Protein AF-A0A7X8GPD8-F1 (afdb_monomer)

Mean predicted aligned error: 10.18 Å

pLDDT: mean 72.53, std 18.04, range [39.31, 93.12]

Foldseek 3Di:
DPCVVVVLEAEQCVPHDFFWWWQDPVRRIYTHVDHPVVVVVVPPPPDDDDDDDDDDTPIDGDDD

Sequence (64 aa):
EESKESGLL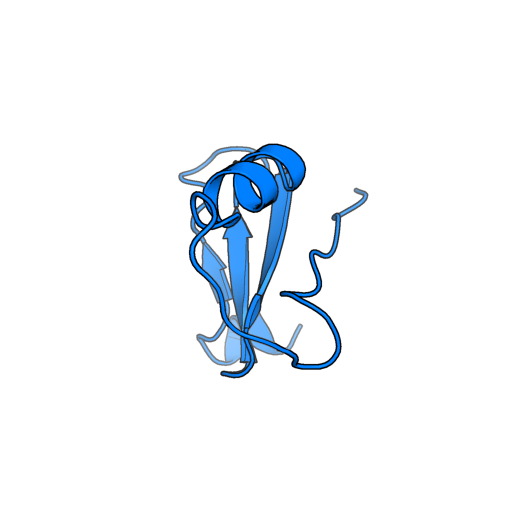IDATQGRKTRAILVMDSRHVILSAIQPETISSRFEPQASAEERDEKGPAFYTVRA

Nearest PDB structures (foldseek):
  7p1w-assembly1_B  TM=9.712E-01  e=2.802E-04  Geobacillus thermodenitrificans NG80-2
  7bm2-assembly1_D  TM=9.619E-01  e=6.320E-04  Geobacillus thermodenitrificans NG80-2
  7bme-assembly1_D  TM=9.505E-01  e=8.870E-04  Geobacillus thermodenitrificans NG80-2
  7bme-assembly1_B  TM=9.622E-01  e=1.016E-03  Geobacillus thermodenitrificans NG80-2
  1ywl-assembly1_A  TM=4.654E-01  e=2.156E+00  Enterococcus faecalis

Structure (mmCIF, N/CA/C/O backbone):
data_AF-A0A7X8GPD8-F1
#
_entry.id   AF-A0A7X8GPD8-F1
#
loop_
_atom_site.group_PDB
_atom_site.id
_atom_site.type_symbol
_atom_site.label_atom_id
_atom_site.label_alt_id
_atom_site.label_comp_id
_atom_site.label_asym_id
_atom_site.label_entity_id
_atom_site.label_seq_id
_atom_site.pdbx_PDB_ins_code
_atom_site.Cartn_x
_atom_site.Cartn_y
_atom_site.Cartn_z
_atom_site.occupancy
_atom_site.B_iso_or_equiv
_atom_site.auth_seq_id
_atom_site.auth_comp_id
_atom_site.auth_asym_id
_atom_site.auth_atom_id
_atom_site.pdbx_PDB_model_num
ATOM 1 N N . GLU A 1 1 ? -16.503 1.035 0.732 1.00 50.22 1 GLU A N 1
ATOM 2 C CA . GLU A 1 1 ? -16.584 0.498 2.109 1.00 50.22 1 GLU A CA 1
ATOM 3 C C . GLU A 1 1 ? -16.437 -1.028 2.173 1.00 50.22 1 GLU A C 1
ATOM 5 O O . 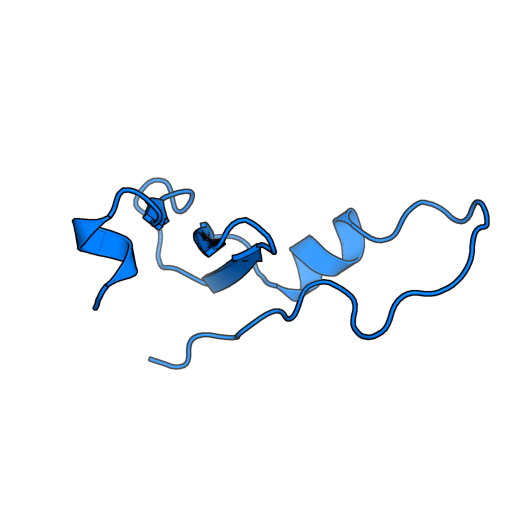GLU A 1 1 ? -15.797 -1.530 3.085 1.00 50.22 1 GLU A O 1
ATOM 10 N N . GLU A 1 2 ? -16.915 -1.751 1.159 1.00 55.47 2 GLU A N 1
ATOM 11 C CA . GLU A 1 2 ? -17.055 -3.219 1.110 1.00 55.47 2 GLU A CA 1
ATOM 12 C C . GLU A 1 2 ? -15.779 -4.056 1.367 1.00 55.47 2 GLU A C 1
ATOM 14 O O . GLU A 1 2 ? -15.851 -5.141 1.941 1.00 55.47 2 GLU A O 1
ATOM 19 N N . SER A 1 3 ? -14.587 -3.569 1.003 1.00 52.97 3 SER A N 1
ATOM 20 C CA . SER A 1 3 ? -13.326 -4.329 1.132 1.00 52.97 3 SER A CA 1
ATOM 21 C C . SER A 1 3 ? -12.861 -4.531 2.582 1.00 52.97 3 SER A C 1
ATOM 23 O O . SER A 1 3 ? -12.152 -5.495 2.866 1.00 52.97 3 SER A O 1
ATOM 25 N N . LYS A 1 4 ? -13.240 -3.630 3.505 1.00 57.16 4 LYS A N 1
ATOM 26 C CA . LYS A 1 4 ? -12.891 -3.740 4.937 1.00 57.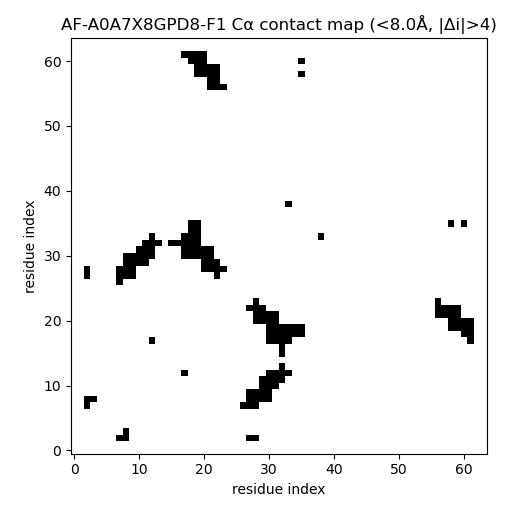16 4 LYS A CA 1
ATOM 27 C C . LYS A 1 4 ? -13.699 -4.827 5.640 1.00 57.16 4 LYS A C 1
ATOM 29 O O . LYS A 1 4 ? -13.162 -5.520 6.493 1.00 57.16 4 LYS A O 1
ATOM 34 N N . GLU A 1 5 ? -14.965 -4.977 5.267 1.00 56.81 5 GLU A N 1
ATOM 35 C CA . GLU A 1 5 ? -15.891 -5.924 5.901 1.00 56.81 5 GLU A CA 1
ATOM 36 C C . GLU A 1 5 ? -15.748 -7.350 5.355 1.00 56.81 5 GLU A C 1
ATOM 38 O O . GLU A 1 5 ? -16.059 -8.313 6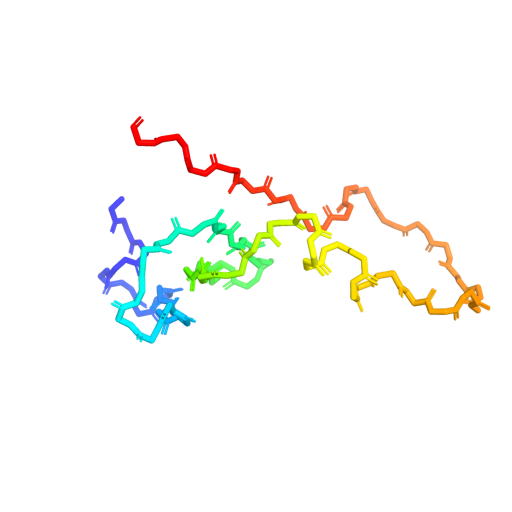.046 1.00 56.81 5 GLU A O 1
ATOM 43 N N . SER A 1 6 ? -15.219 -7.497 4.139 1.00 62.97 6 SER A N 1
ATOM 44 C CA . SER A 1 6 ? -15.055 -8.785 3.451 1.00 62.97 6 SER A CA 1
ATOM 45 C C . SER A 1 6 ? -13.678 -9.441 3.641 1.00 62.97 6 SER A C 1
ATOM 47 O O . SER A 1 6 ? -13.410 -10.480 3.043 1.00 62.97 6 SER A O 1
ATOM 49 N N . GLY A 1 7 ? -12.788 -8.852 4.451 1.00 71.81 7 GLY A N 1
ATOM 50 C CA . GLY A 1 7 ? -11.418 -9.353 4.644 1.00 71.81 7 GLY A CA 1
ATOM 51 C C . GLY A 1 7 ? -10.511 -9.203 3.414 1.00 71.81 7 GLY A C 1
ATOM 52 O O . GLY A 1 7 ? -9.424 -9.770 3.381 1.00 71.81 7 GLY A O 1
ATOM 53 N N . LEU A 1 8 ? -10.943 -8.438 2.405 1.00 82.50 8 LEU A N 1
ATOM 54 C CA . LEU A 1 8 ? -10.217 -8.227 1.148 1.00 82.50 8 LEU A CA 1
ATOM 55 C C . LEU A 1 8 ? -9.219 -7.061 1.223 1.00 82.50 8 LEU A C 1
ATOM 57 O O . LEU A 1 8 ? -8.420 -6.875 0.304 1.00 82.50 8 LEU A O 1
ATOM 61 N N . LEU A 1 9 ? -9.263 -6.260 2.292 1.00 87.31 9 LEU A N 1
ATOM 62 C CA . LEU A 1 9 ? -8.306 -5.189 2.542 1.00 87.31 9 LEU A CA 1
ATOM 63 C C . LEU A 1 9 ? -7.070 -5.723 3.276 1.00 87.31 9 LEU A C 1
ATOM 65 O O . LEU A 1 9 ? -7.157 -6.152 4.424 1.00 87.31 9 LEU A O 1
ATOM 69 N N . ILE A 1 10 ? -5.909 -5.603 2.643 1.00 88.94 10 ILE A N 1
ATOM 70 C CA . ILE A 1 10 ? -4.608 -5.927 3.229 1.00 88.94 10 ILE A CA 1
ATOM 71 C C . ILE A 1 10 ? -3.873 -4.620 3.533 1.00 88.94 10 ILE A C 1
ATOM 73 O O . ILE A 1 10 ? -3.644 -3.799 2.643 1.00 88.94 10 ILE A O 1
ATOM 77 N N . ASP A 1 11 ? -3.468 -4.430 4.788 1.00 91.12 11 ASP A N 1
ATOM 78 C CA . ASP A 1 11 ? -2.635 -3.296 5.187 1.00 91.12 11 ASP A CA 1
ATOM 79 C C . ASP A 1 11 ? -1.144 -3.672 5.161 1.00 91.12 11 ASP A C 1
ATOM 81 O O . ASP A 1 11 ? -0.628 -4.329 6.065 1.00 91.12 11 ASP A O 1
ATOM 85 N N . ALA A 1 12 ? -0.436 -3.232 4.117 1.00 89.94 12 ALA A N 1
ATOM 86 C CA . ALA A 1 12 ? 1.016 -3.344 3.991 1.00 89.94 12 ALA A CA 1
ATOM 87 C C . ALA A 1 12 ? 1.738 -2.012 4.291 1.00 89.94 12 ALA A C 1
ATOM 89 O O . ALA A 1 12 ? 2.905 -1.830 3.933 1.00 89.94 12 ALA A O 1
ATOM 90 N N . THR A 1 13 ? 1.074 -1.057 4.952 1.00 91.56 13 THR A N 1
ATOM 91 C CA . THR A 1 13 ? 1.668 0.243 5.305 1.00 91.56 13 THR A CA 1
ATOM 92 C C . THR A 1 13 ? 2.592 0.172 6.517 1.00 91.56 13 THR A C 1
ATOM 94 O O . THR A 1 13 ? 3.448 1.045 6.676 1.00 91.56 13 THR A O 1
ATOM 97 N N . GLN A 1 14 ? 2.442 -0.861 7.358 1.00 89.25 14 GLN A N 1
ATOM 98 C CA . GLN A 1 14 ? 3.238 -1.067 8.575 1.00 89.25 14 GLN A CA 1
ATOM 99 C C . GLN A 1 14 ? 3.245 0.185 9.480 1.00 89.25 14 GLN A C 1
ATOM 101 O O . GLN A 1 14 ? 4.292 0.613 9.968 1.00 89.25 14 GLN A O 1
ATOM 106 N N . GLY A 1 15 ? 2.081 0.831 9.643 1.00 89.75 15 GLY A N 1
ATOM 107 C CA . GLY A 1 15 ? 1.909 2.028 10.482 1.00 89.75 15 GLY A CA 1
ATOM 108 C C . GLY A 1 15 ? 2.398 3.341 9.858 1.00 89.75 15 GLY A C 1
ATOM 109 O O . GLY A 1 15 ? 2.420 4.377 10.522 1.00 89.75 15 GLY A O 1
ATOM 110 N N . ARG A 1 16 ? 2.806 3.331 8.584 1.00 92.38 16 ARG A N 1
ATOM 111 C CA . ARG A 1 16 ? 3.204 4.534 7.837 1.00 92.38 16 ARG A CA 1
ATOM 112 C C . ARG A 1 16 ? 2.016 5.102 7.058 1.00 92.38 16 ARG A C 1
ATOM 114 O O . ARG A 1 16 ? 1.040 4.416 6.789 1.00 92.38 16 ARG A O 1
ATOM 121 N N . LYS A 1 17 ? 2.122 6.359 6.616 1.00 91.38 17 LYS A N 1
ATOM 122 C CA . LYS A 1 17 ? 1.119 6.960 5.724 1.00 91.38 17 LYS A CA 1
ATOM 123 C C . LYS A 1 17 ? 1.029 6.177 4.406 1.00 91.38 17 LYS A C 1
ATOM 125 O O . LYS A 1 17 ? 2.056 5.960 3.755 1.00 91.38 17 LYS A O 1
ATOM 130 N N . THR A 1 18 ? -0.192 5.830 4.003 1.00 92.75 18 THR A N 1
ATOM 131 C CA . THR A 1 18 ? -0.500 5.238 2.695 1.00 92.75 18 THR A CA 1
ATOM 132 C C . THR A 1 18 ? -0.025 6.153 1.570 1.00 92.75 18 THR A C 1
ATOM 134 O O . THR A 1 18 ? -0.338 7.344 1.547 1.00 92.75 18 THR A O 1
ATOM 137 N N . ARG A 1 19 ? 0.749 5.588 0.643 1.00 91.69 19 ARG A N 1
ATOM 138 C CA . ARG A 1 19 ? 1.295 6.253 -0.548 1.00 91.69 19 ARG A CA 1
ATOM 139 C C . ARG A 1 19 ? 0.793 5.638 -1.855 1.00 91.69 19 ARG A C 1
ATOM 141 O O . ARG A 1 19 ? 0.818 6.322 -2.870 1.00 91.69 19 ARG A O 1
ATOM 148 N N . ALA A 1 20 ? 0.309 4.397 -1.827 1.00 89.31 20 ALA A N 1
ATOM 149 C CA . ALA A 1 20 ? -0.296 3.733 -2.976 1.00 89.31 20 ALA A CA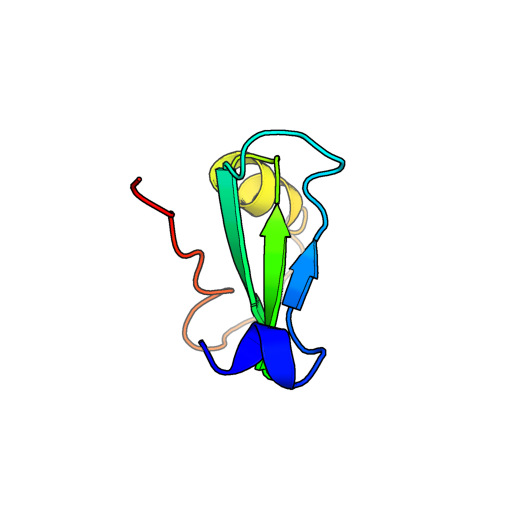 1
ATOM 150 C C . ALA A 1 20 ? -1.397 2.757 -2.539 1.00 89.31 20 ALA A C 1
ATOM 152 O O . ALA A 1 20 ? -1.359 2.232 -1.422 1.00 89.31 20 ALA A O 1
ATOM 153 N N . ILE A 1 21 ? -2.346 2.500 -3.442 1.00 90.06 21 ILE A N 1
ATOM 154 C CA . ILE A 1 21 ? -3.302 1.396 -3.341 1.00 90.06 21 ILE A CA 1
ATOM 155 C C . ILE A 1 21 ? -3.136 0.497 -4.561 1.00 90.06 21 ILE A C 1
ATOM 157 O O . ILE A 1 21 ? -3.117 0.983 -5.693 1.00 90.06 21 ILE A O 1
ATOM 161 N N . LEU A 1 22 ? -3.036 -0.811 -4.322 1.00 86.81 22 LEU A N 1
ATOM 162 C CA . LEU A 1 22 ? -3.046 -1.822 -5.371 1.00 86.81 22 LEU A CA 1
ATOM 163 C C . LEU A 1 22 ? -4.392 -2.538 -5.362 1.00 86.81 22 LEU A C 1
ATOM 165 O O . LEU A 1 22 ? -4.853 -2.978 -4.309 1.00 86.81 22 LEU A O 1
ATOM 169 N N . VAL A 1 23 ? -4.998 -2.656 -6.538 1.00 86.44 23 VAL A N 1
ATOM 170 C CA . VAL A 1 23 ? -6.219 -3.433 -6.749 1.00 86.44 23 VAL A CA 1
ATOM 171 C C . VAL A 1 23 ? -5.837 -4.668 -7.544 1.00 86.44 23 VAL A C 1
ATOM 173 O O . VAL A 1 23 ? -5.256 -4.552 -8.622 1.00 86.44 23 VAL A O 1
ATOM 176 N N . MET A 1 24 ? -6.129 -5.838 -6.989 1.00 82.12 24 MET A N 1
ATOM 177 C CA . MET A 1 24 ? -5.858 -7.116 -7.640 1.00 82.12 24 MET A CA 1
ATOM 178 C C . MET A 1 24 ? -7.117 -7.658 -8.320 1.00 82.12 24 MET A C 1
ATOM 180 O O . MET A 1 24 ? -8.241 -7.370 -7.906 1.00 82.12 24 MET A O 1
ATOM 184 N N . ASP A 1 25 ? -6.920 -8.489 -9.337 1.00 81.50 25 ASP A N 1
ATOM 185 C CA . ASP A 1 25 ? -7.964 -9.252 -10.036 1.00 81.50 25 ASP A CA 1
ATOM 186 C C . ASP A 1 25 ? -8.812 -10.124 -9.090 1.00 81.50 25 ASP A C 1
ATOM 188 O O . ASP A 1 25 ? -10.023 -10.261 -9.249 1.00 81.50 25 ASP A O 1
ATOM 192 N N . SER A 1 26 ? -8.191 -10.621 -8.022 1.00 81.81 26 SER A N 1
ATOM 193 C CA . SER A 1 26 ? -8.805 -11.366 -6.921 1.00 81.81 26 SER A CA 1
ATOM 194 C C . SER A 1 26 ? -9.660 -10.507 -5.980 1.00 81.81 26 SER A C 1
ATOM 196 O O . SER A 1 26 ? -10.077 -10.983 -4.926 1.00 81.81 26 SER A O 1
ATOM 198 N N . ARG A 1 27 ? -9.935 -9.245 -6.343 1.00 81.38 27 ARG A N 1
ATOM 199 C CA . ARG A 1 27 ? -10.675 -8.245 -5.550 1.00 81.38 27 ARG A CA 1
ATOM 200 C C . ARG A 1 27 ? -9.995 -7.830 -4.242 1.00 81.38 27 ARG A C 1
ATOM 202 O O . ARG A 1 27 ? -10.593 -7.091 -3.460 1.00 81.38 27 ARG A O 1
ATOM 209 N N . HIS A 1 28 ? -8.750 -8.247 -4.012 1.00 85.56 28 HIS A N 1
ATOM 210 C CA . HIS A 1 28 ? -7.955 -7.745 -2.898 1.00 85.56 28 HIS A CA 1
ATOM 211 C C . HIS A 1 28 ? -7.542 -6.294 -3.141 1.00 85.56 28 HIS A C 1
ATOM 213 O O . HIS A 1 28 ? -7.139 -5.913 -4.243 1.00 85.56 28 HIS A O 1
ATOM 219 N N . VAL A 1 29 ? -7.611 -5.499 -2.078 1.00 88.19 29 VAL A N 1
ATOM 220 C CA . VAL A 1 29 ? -7.149 -4.114 -2.045 1.00 88.19 29 VAL A CA 1
ATOM 221 C C . VAL A 1 29 ? -5.983 -4.045 -1.072 1.00 88.19 29 VAL A C 1
ATOM 223 O O . VAL A 1 29 ? -6.132 -4.384 0.097 1.00 88.19 29 VAL A O 1
ATOM 226 N N . ILE A 1 30 ? -4.819 -3.602 -1.535 1.00 90.06 30 ILE A N 1
ATOM 227 C CA . ILE A 1 30 ? -3.599 -3.549 -0.725 1.00 90.06 30 ILE A CA 1
ATOM 228 C C . ILE A 1 30 ? -3.218 -2.090 -0.492 1.00 90.06 30 ILE A C 1
ATOM 230 O O . ILE A 1 30 ? -2.987 -1.344 -1.445 1.00 90.06 30 ILE A O 1
ATOM 234 N N . LEU A 1 31 ? -3.112 -1.684 0.774 1.00 92.19 31 LEU A N 1
ATOM 235 C CA . LEU A 1 31 ? -2.569 -0.382 1.159 1.00 92.19 31 LEU A CA 1
ATOM 236 C C . LEU A 1 31 ? -1.051 -0.475 1.250 1.00 92.19 31 LEU A C 1
ATOM 238 O O . LEU A 1 31 ? -0.523 -1.324 1.961 1.00 92.19 31 LEU A O 1
ATOM 242 N N . SER A 1 32 ? -0.341 0.422 0.575 1.00 90.62 32 SER A N 1
ATOM 243 C CA . SER A 1 32 ? 1.119 0.429 0.572 1.00 90.62 32 SER A CA 1
ATOM 244 C C . SER A 1 32 ? 1.674 1.764 1.041 1.00 90.62 32 SER A C 1
ATOM 246 O O . SER A 1 32 ? 1.185 2.836 0.680 1.00 90.62 32 SER A O 1
ATOM 248 N N . ALA A 1 33 ? 2.744 1.696 1.831 1.00 93.12 33 ALA A N 1
ATOM 249 C CA . ALA A 1 33 ? 3.557 2.850 2.197 1.00 93.12 33 ALA A CA 1
ATOM 250 C C . ALA A 1 33 ? 4.672 3.149 1.180 1.00 93.12 33 ALA A C 1
ATOM 252 O O . ALA A 1 33 ? 5.465 4.062 1.412 1.00 93.12 33 ALA A O 1
ATOM 253 N N . ILE A 1 34 ? 4.761 2.392 0.084 1.00 91.44 34 ILE A N 1
ATOM 254 C CA . ILE A 1 34 ? 5.721 2.602 -1.006 1.00 91.44 34 ILE A CA 1
ATOM 255 C C . ILE A 1 34 ? 5.063 3.465 -2.090 1.00 91.44 34 ILE A C 1
ATOM 257 O O . ILE A 1 34 ? 3.858 3.384 -2.318 1.00 91.44 34 ILE A 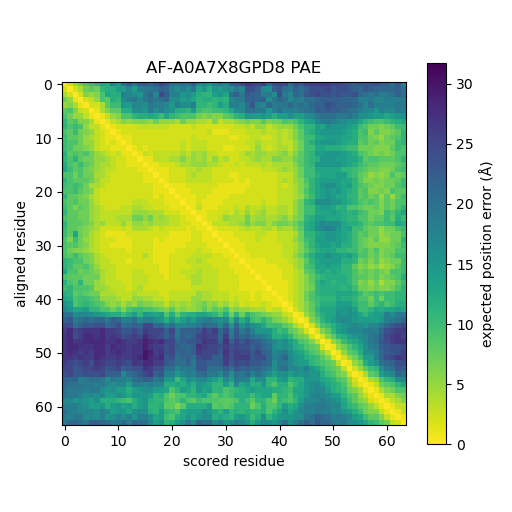O 1
ATOM 261 N N . GLN A 1 35 ? 5.857 4.316 -2.738 1.00 89.62 35 GLN A N 1
ATOM 262 C CA . GLN A 1 35 ? 5.411 5.121 -3.873 1.00 89.62 35 GLN A CA 1
ATOM 263 C C . GLN A 1 35 ? 5.055 4.247 -5.088 1.00 89.62 35 GLN A C 1
ATOM 265 O O . GLN A 1 35 ? 5.790 3.298 -5.379 1.00 89.62 35 GLN A O 1
ATOM 270 N N . PRO A 1 36 ? 3.973 4.566 -5.818 1.00 85.69 36 PRO A N 1
ATOM 271 C CA . PRO A 1 36 ? 3.530 3.780 -6.971 1.00 85.69 36 PRO A CA 1
ATOM 272 C C . PRO A 1 36 ? 4.589 3.712 -8.081 1.00 85.69 36 PRO A C 1
ATOM 274 O O . PRO A 1 36 ? 4.725 2.674 -8.727 1.00 85.69 36 PRO A O 1
ATOM 277 N N . GLU A 1 37 ? 5.404 4.754 -8.251 1.00 86.31 37 GLU A N 1
ATOM 278 C CA . GLU A 1 37 ? 6.507 4.781 -9.217 1.00 86.31 37 GLU A CA 1
ATOM 279 C C . GLU A 1 37 ? 7.584 3.753 -8.844 1.00 86.31 37 GLU A C 1
ATOM 281 O O . GLU A 1 37 ? 8.018 2.971 -9.683 1.00 86.31 37 GLU A O 1
ATOM 286 N N . THR A 1 38 ? 7.956 3.676 -7.559 1.00 89.19 38 THR A N 1
ATOM 287 C CA . THR A 1 38 ? 8.924 2.679 -7.060 1.00 89.19 38 THR A CA 1
ATOM 288 C C . THR A 1 38 ? 8.397 1.255 -7.196 1.00 89.19 38 THR A C 1
ATOM 290 O O . THR A 1 38 ? 9.174 0.332 -7.426 1.00 89.19 38 THR A O 1
ATOM 293 N N . ILE A 1 39 ? 7.088 1.061 -7.021 1.00 85.56 39 ILE A N 1
ATOM 294 C CA . ILE A 1 39 ? 6.448 -0.236 -7.243 1.00 85.56 39 ILE A CA 1
ATOM 295 C C . ILE A 1 39 ? 6.562 -0.584 -8.730 1.00 85.56 39 ILE A C 1
ATOM 297 O O 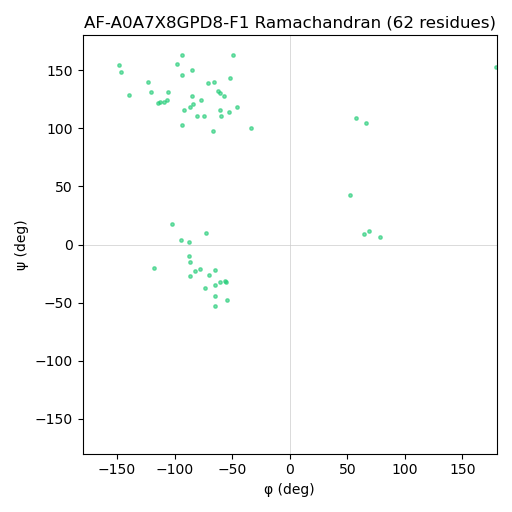. ILE A 1 39 ? 7.129 -1.617 -9.056 1.00 85.56 39 ILE A O 1
ATOM 301 N N . SER A 1 40 ? 6.141 0.310 -9.622 1.00 84.44 40 SER A N 1
ATOM 302 C CA . SER A 1 40 ? 6.197 0.099 -11.075 1.00 84.44 40 SER A CA 1
ATOM 303 C C . SER A 1 40 ? 7.608 -0.260 -11.557 1.00 84.44 40 SER A C 1
ATOM 305 O O . SER A 1 40 ? 7.780 -1.285 -12.206 1.00 84.44 40 SER A O 1
ATOM 307 N N . SER A 1 41 ? 8.636 0.486 -11.135 1.00 83.12 41 SER A N 1
ATOM 308 C CA . SER A 1 41 ? 10.036 0.199 -11.498 1.00 83.12 41 SER A CA 1
ATOM 309 C C . SER A 1 41 ? 10.577 -1.126 -10.947 1.00 83.12 41 SER A C 1
ATOM 311 O O . SER A 1 41 ? 11.563 -1.639 -11.460 1.00 83.12 41 SER A O 1
ATOM 313 N N . ARG A 1 42 ? 9.986 -1.678 -9.877 1.00 83.12 42 ARG A N 1
ATOM 314 C CA . ARG A 1 42 ? 10.345 -3.012 -9.356 1.00 83.12 42 ARG A CA 1
ATOM 315 C C . ARG A 1 42 ? 9.582 -4.137 -10.048 1.00 83.12 42 ARG A C 1
ATOM 317 O O . ARG A 1 42 ? 10.058 -5.265 -10.043 1.00 83.12 42 ARG A O 1
ATOM 324 N N . PHE A 1 43 ? 8.390 -3.835 -10.556 1.00 73.69 43 PHE A N 1
ATOM 325 C CA . PHE A 1 43 ? 7.537 -4.771 -11.281 1.00 73.69 43 PHE A CA 1
ATOM 326 C C . PHE A 1 43 ? 7.857 -4.825 -12.774 1.00 73.69 43 PHE A C 1
ATOM 328 O O . PHE A 1 43 ? 7.437 -5.780 -13.417 1.00 73.69 43 PHE A O 1
ATOM 335 N N . GLU A 1 44 ? 8.602 -3.858 -13.316 1.00 72.31 44 GLU A N 1
ATOM 336 C CA . GLU A 1 44 ? 9.229 -3.995 -14.629 1.00 72.31 44 GLU A CA 1
ATOM 337 C C . GLU A 1 44 ? 10.183 -5.200 -14.595 1.00 72.31 44 GLU A C 1
ATOM 339 O O . GLU A 1 44 ? 11.213 -5.154 -13.910 1.00 72.31 44 GLU A O 1
ATOM 344 N N . PRO A 1 45 ? 9.858 -6.302 -15.297 1.00 55.00 45 PRO A N 1
ATOM 345 C CA . PRO A 1 45 ? 10.790 -7.403 -15.418 1.00 55.00 45 PRO A CA 1
ATOM 346 C C . PRO A 1 45 ? 12.017 -6.868 -16.155 1.00 55.00 45 PRO A C 1
ATOM 348 O O . PRO A 1 45 ? 11.888 -6.196 -17.180 1.00 55.00 45 PRO A O 1
ATOM 351 N N . GLN A 1 46 ? 13.217 -7.146 -15.638 1.00 54.00 46 GLN A N 1
ATOM 352 C CA . GLN A 1 46 ? 14.431 -6.932 -16.421 1.00 54.00 46 GLN A CA 1
ATOM 353 C C . GLN A 1 46 ? 14.240 -7.661 -17.751 1.00 54.00 46 GLN A C 1
ATOM 355 O O . GLN A 1 46 ? 14.066 -8.878 -17.762 1.00 54.00 46 GLN A O 1
ATOM 360 N N . ALA A 1 47 ? 14.164 -6.877 -18.827 1.00 50.91 47 ALA A N 1
ATOM 361 C CA . ALA A 1 47 ? 13.663 -7.257 -20.139 1.00 50.91 47 ALA A CA 1
ATOM 362 C C . ALA A 1 47 ? 13.950 -8.720 -20.514 1.00 50.91 47 ALA A C 1
ATOM 364 O O . ALA A 1 47 ? 15.038 -9.073 -20.962 1.00 50.91 47 ALA A O 1
ATOM 365 N N . SER A 1 48 ? 12.939 -9.567 -20.366 1.00 41.25 48 SER A N 1
ATOM 366 C CA . SER A 1 48 ? 12.801 -10.807 -21.116 1.00 41.25 48 SER A CA 1
ATOM 367 C C . SER A 1 48 ? 11.325 -10.939 -21.470 1.00 41.25 48 SER A C 1
ATOM 369 O O . SER A 1 48 ? 10.444 -10.660 -20.663 1.00 41.25 48 SER A O 1
ATOM 371 N N . ALA A 1 49 ? 11.114 -11.168 -22.759 1.00 53.12 49 ALA A N 1
ATOM 372 C CA . ALA A 1 49 ? 9.868 -11.036 -23.486 1.00 53.12 49 ALA A CA 1
ATOM 373 C C . ALA A 1 49 ? 8.693 -11.791 -22.851 1.00 53.12 49 ALA A C 1
ATOM 375 O O . ALA A 1 49 ? 8.880 -12.909 -22.390 1.00 53.12 49 ALA A O 1
ATOM 376 N N . GLU A 1 50 ? 7.494 -11.204 -22.909 1.00 46.91 50 GLU A N 1
ATOM 377 C CA . GLU A 1 50 ? 6.304 -11.782 -23.555 1.00 46.91 50 GLU A CA 1
ATOM 378 C C . GLU A 1 50 ? 5.090 -10.844 -23.409 1.00 46.91 50 GLU A C 1
ATOM 380 O O . GLU A 1 50 ? 5.036 -9.961 -22.556 1.00 46.91 50 GLU A O 1
ATOM 385 N N . GLU A 1 51 ? 4.183 -10.958 -24.374 1.00 49.97 51 GLU A N 1
ATOM 386 C CA . GLU A 1 51 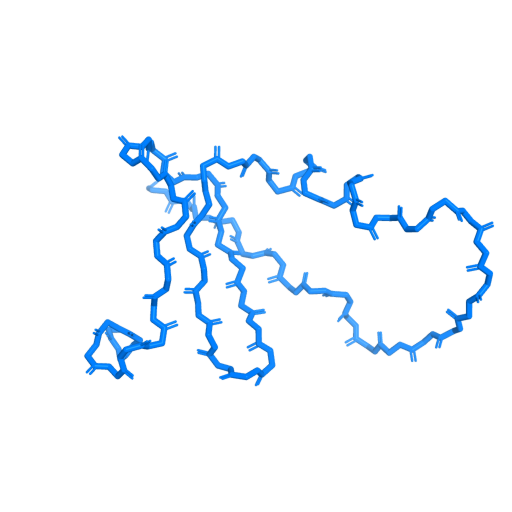? 3.198 -9.970 -24.803 1.00 49.97 51 GLU A CA 1
ATOM 387 C C . GLU A 1 51 ? 1.883 -9.951 -23.998 1.00 49.97 51 GLU A C 1
ATOM 389 O O . GLU A 1 51 ? 1.369 -10.991 -23.617 1.00 49.97 51 GLU A O 1
ATOM 394 N N . ARG A 1 52 ? 1.293 -8.745 -23.928 1.00 57.78 52 ARG A N 1
ATOM 395 C CA . ARG A 1 52 ? -0.150 -8.414 -23.939 1.00 57.78 52 ARG A CA 1
ATOM 396 C C . ARG A 1 52 ? -1.060 -9.032 -22.862 1.00 57.78 52 ARG A C 1
ATOM 398 O O . ARG A 1 52 ? -1.548 -10.137 -23.018 1.00 57.78 52 ARG A O 1
ATOM 405 N N . ASP A 1 53 ? -1.492 -8.170 -21.941 1.00 42.78 53 ASP A N 1
ATOM 406 C CA . ASP A 1 53 ? -2.910 -8.031 -21.594 1.00 42.78 53 ASP A CA 1
ATOM 407 C C . ASP A 1 53 ? -3.225 -6.570 -21.232 1.00 42.78 53 ASP A C 1
ATOM 409 O O . ASP A 1 53 ? -2.371 -5.790 -20.798 1.00 42.78 53 ASP A O 1
ATOM 413 N N . GLU A 1 54 ? -4.453 -6.171 -21.530 1.00 51.69 54 GLU A N 1
ATOM 414 C CA . GLU A 1 54 ? -4.978 -4.813 -21.464 1.00 51.69 54 GLU A CA 1
ATOM 415 C C . GLU A 1 54 ? -4.906 -4.250 -20.029 1.00 51.69 54 GLU A C 1
ATOM 417 O O . GLU A 1 54 ? -5.587 -4.724 -19.127 1.00 51.69 54 GLU A O 1
ATOM 422 N N . LYS A 1 55 ? -4.100 -3.194 -19.842 1.00 46.62 55 LYS A N 1
ATOM 423 C CA . LYS A 1 55 ? -3.781 -2.520 -18.566 1.00 46.62 55 LYS A CA 1
ATOM 424 C C . LYS A 1 55 ? -2.975 -3.393 -17.591 1.00 46.62 55 LYS A C 1
ATOM 426 O O . LYS A 1 55 ? -3.517 -4.213 -16.860 1.00 46.62 55 LYS A O 1
ATOM 431 N N . GLY A 1 56 ? -1.674 -3.092 -17.473 1.00 52.31 56 GLY A N 1
ATOM 432 C CA . GLY A 1 56 ? -0.902 -3.437 -16.270 1.00 52.31 56 GLY A CA 1
ATOM 433 C C . GLY A 1 56 ? -1.636 -2.987 -14.993 1.00 52.31 56 GLY A C 1
ATOM 434 O O . GLY A 1 56 ? -2.561 -2.172 -15.098 1.00 52.31 56 GLY A O 1
ATOM 435 N N . PRO A 1 57 ? -1.271 -3.502 -13.800 1.00 53.31 57 PRO A N 1
ATOM 436 C CA . PRO A 1 57 ? -2.037 -3.288 -12.572 1.00 53.31 57 PRO A CA 1
ATOM 437 C C . PRO A 1 57 ? -2.419 -1.814 -12.441 1.00 53.31 57 PRO A C 1
ATOM 439 O O . PRO A 1 57 ? -1.555 -0.938 -12.431 1.00 53.31 57 PRO A O 1
ATOM 442 N N . ALA A 1 58 ? -3.723 -1.532 -12.430 1.00 54.00 58 ALA A N 1
ATOM 443 C CA . ALA A 1 58 ? -4.217 -0.167 -12.367 1.00 54.00 58 ALA A CA 1
ATOM 444 C C . ALA A 1 58 ? -3.835 0.411 -10.998 1.00 54.00 58 ALA A C 1
ATOM 446 O O . ALA A 1 58 ? -4.477 0.144 -9.983 1.00 54.00 58 ALA A O 1
ATOM 447 N N . PHE A 1 59 ? -2.734 1.161 -10.959 1.00 61.88 59 PHE A N 1
ATOM 448 C CA . PHE A 1 59 ? -2.284 1.839 -9.754 1.00 61.88 59 PHE A CA 1
ATOM 449 C C . PHE A 1 59 ? -3.187 3.046 -9.507 1.00 61.88 59 PHE A C 1
ATOM 451 O O . PHE A 1 59 ? -3.153 4.033 -10.245 1.00 61.88 59 PHE A O 1
ATOM 458 N N . TYR A 1 60 ? -3.997 2.981 -8.454 1.00 60.00 60 TYR A N 1
ATOM 459 C CA . TYR A 1 60 ? -4.822 4.106 -8.035 1.00 60.00 60 TYR A CA 1
ATOM 460 C C . TYR A 1 60 ? -4.041 4.929 -7.010 1.00 60.00 60 TYR A C 1
ATOM 462 O O . TYR A 1 60 ? -3.699 4.460 -5.921 1.00 60.00 60 TYR A O 1
ATOM 470 N N . THR A 1 61 ? -3.725 6.174 -7.369 1.00 54.38 61 THR A N 1
ATOM 471 C CA . THR A 1 61 ? -3.134 7.125 -6.425 1.00 54.38 61 THR A CA 1
ATOM 472 C C . THR A 1 61 ? -4.228 7.648 -5.500 1.00 54.38 61 THR A C 1
ATOM 474 O O . THR A 1 61 ? -5.249 8.167 -5.948 1.00 54.38 61 THR A O 1
ATOM 477 N N . VAL A 1 62 ? -4.036 7.499 -4.189 1.00 47.38 62 VAL A N 1
ATOM 478 C CA . VAL A 1 62 ? -4.943 8.099 -3.206 1.00 47.38 62 VAL A CA 1
ATOM 479 C C . VAL A 1 62 ? -4.550 9.554 -3.052 1.00 47.38 62 VAL A C 1
ATOM 481 O O . VAL A 1 62 ? -3.492 9.860 -2.498 1.00 47.38 62 VAL A O 1
ATOM 484 N N . ARG A 1 63 ? -5.403 10.456 -3.533 1.00 39.31 63 ARG A N 1
ATOM 485 C CA . ARG A 1 63 ? -5.379 11.842 -3.070 1.00 39.31 63 ARG A CA 1
ATOM 486 C C . ARG A 1 63 ? -6.192 11.908 -1.782 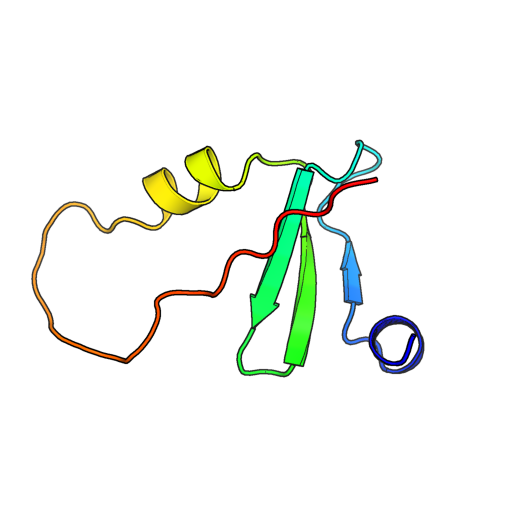1.00 39.31 63 ARG A C 1
ATOM 488 O O . ARG A 1 63 ? -7.341 11.479 -1.765 1.00 39.31 63 ARG A O 1
ATOM 495 N N . ALA A 1 64 ? -5.533 12.348 -0.714 1.00 39.84 64 ALA A N 1
ATOM 496 C CA . ALA A 1 64 ? -6.199 12.770 0.511 1.00 39.84 64 ALA A CA 1
ATOM 497 C C . ALA A 1 64 ? -6.851 14.137 0.287 1.00 39.84 64 ALA A C 1
ATOM 499 O O . ALA A 1 64 ? -6.248 14.934 -0.472 1.00 39.84 64 ALA A O 1
#

Solvent-accessible surface area (backbone atoms only — not comparable to full-atom values): 4123 Å² total; per-residue (Å²): 120,68,43,70,80,69,72,30,52,44,82,62,26,86,94,46,71,73,47,22,36,44,56,45,96,86,64,33,36,36,37,23,46,53,49,56,68,64,49,50,68,68,66,52,69,81,90,69,91,84,83,89,71,91,71,68,80,65,72,46,75,75,80,131

Secondary structure (DSSP, 8-state):
-HHHHTT-EEEESTTSPP-EEEE-TTS-EEEESS-HHHHHHHHS-SS------SSSS-EE----

Radius of gyration: 13.31 Å; Cα contacts (8 Å, |Δi|>4): 82; chains: 1; bounding box: 32×25×35 Å